Protein AF-A0A8D9CWD9-F1 (afdb_monomer_lite)

pLDDT: mean 75.32, std 15.69, range [39.22, 95.06]

InterPro domains:
  IPR002902 Gnk2-homologous domain [PF01657] (34-94)
  IPR002902 Gnk2-homologous domain [PS51473] (19-122)
  IPR038408 Gnk2-homologous domain superfamily [G3DSA:3.30.430.20] (30-104)

Structure (mmCIF, N/CA/C/O backbone):
data_AF-A0A8D9CWD9-F1
#
_entry.id   AF-A0A8D9CWD9-F1
#
loop_
_atom_site.group_PDB
_atom_site.id
_atom_site.type_symbol
_atom_site.label_atom_id
_atom_site.label_alt_id
_atom_site.label_comp_id
_atom_site.label_asym_id
_atom_site.label_entity_id
_atom_site.label_seq_id
_atom_site.pdbx_PDB_ins_code
_atom_site.Cartn_x
_atom_site.Cartn_y
_atom_site.Cartn_z
_atom_site.occupancy
_atom_site.B_iso_or_equiv
_atom_site.auth_seq_id
_atom_site.auth_comp_id
_atom_site.auth_asym_id
_atom_site.auth_atom_id
_atom_site.pdbx_PDB_model_num
ATOM 1 N N . MET A 1 1 ? 53.160 1.938 -47.337 1.00 41.47 1 MET A N 1
ATOM 2 C CA . MET A 1 1 ? 52.808 2.644 -46.083 1.00 41.47 1 MET A CA 1
ATOM 3 C C . MET A 1 1 ? 51.295 2.542 -45.874 1.00 41.47 1 MET A C 1
ATOM 5 O O . MET A 1 1 ? 50.552 3.272 -46.513 1.00 41.47 1 MET A O 1
ATOM 9 N N . ARG A 1 2 ? 50.815 1.566 -45.087 1.00 48.78 2 ARG A N 1
ATOM 10 C CA . ARG A 1 2 ? 49.375 1.317 -44.859 1.00 48.78 2 ARG A CA 1
ATOM 11 C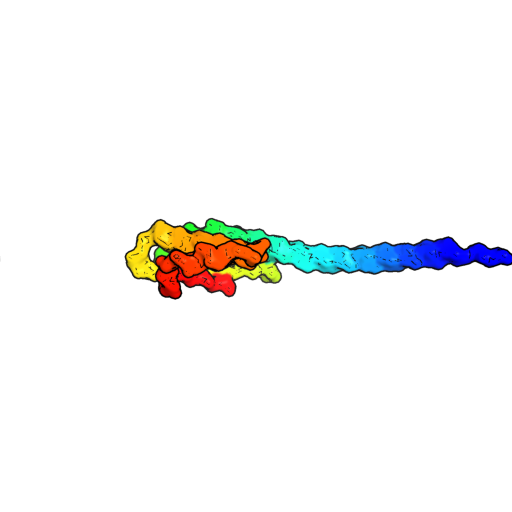 C . ARG A 1 2 ? 48.876 2.169 -43.684 1.00 48.78 2 ARG A C 1
ATOM 13 O O . ARG A 1 2 ? 49.196 1.870 -42.541 1.00 48.78 2 ARG A O 1
ATOM 20 N N . LYS A 1 3 ? 48.091 3.214 -43.963 1.00 54.41 3 LYS A N 1
ATOM 21 C CA . LYS A 1 3 ? 47.303 3.958 -42.965 1.00 54.41 3 LYS A CA 1
ATOM 22 C C . LYS A 1 3 ? 45.911 3.318 -42.867 1.00 54.41 3 LYS A C 1
ATOM 24 O O . LYS A 1 3 ? 45.018 3.704 -43.604 1.00 54.41 3 LYS A O 1
ATOM 29 N N . PHE A 1 4 ? 45.740 2.334 -41.982 1.00 56.22 4 PHE A N 1
ATOM 30 C CA . PHE A 1 4 ? 44.427 1.750 -41.646 1.00 56.22 4 PHE A CA 1
ATOM 31 C C . PHE A 1 4 ? 44.054 1.678 -40.136 1.00 56.22 4 PHE A C 1
ATOM 33 O O . PHE A 1 4 ? 43.141 0.927 -39.808 1.00 56.22 4 PHE A O 1
ATOM 40 N N . PRO A 1 5 ? 44.655 2.437 -39.187 1.00 61.75 5 PRO A N 1
ATOM 41 C CA . PRO A 1 5 ? 44.238 2.353 -37.780 1.00 61.75 5 PRO A CA 1
ATOM 42 C C . PRO A 1 5 ? 42.917 3.090 -37.485 1.00 61.75 5 PRO A C 1
ATOM 44 O O . PRO A 1 5 ? 42.123 2.628 -36.673 1.00 61.75 5 PRO A O 1
ATOM 47 N N . ASN A 1 6 ? 42.629 4.197 -38.180 1.00 65.06 6 ASN A N 1
ATOM 48 C CA . ASN A 1 6 ? 41.491 5.062 -37.835 1.00 65.06 6 ASN A CA 1
ATOM 49 C C . ASN A 1 6 ? 40.127 4.489 -38.247 1.00 65.06 6 ASN A C 1
ATOM 51 O O . ASN A 1 6 ? 39.140 4.736 -37.565 1.00 65.06 6 ASN A O 1
ATOM 55 N N . VAL A 1 7 ? 40.062 3.709 -39.332 1.00 70.62 7 VAL A N 1
ATOM 56 C CA . VAL A 1 7 ? 38.799 3.104 -39.799 1.00 70.62 7 VAL A CA 1
ATOM 57 C C . VAL A 1 7 ? 38.361 1.980 -38.861 1.00 70.62 7 VAL A C 1
ATOM 59 O O . VAL A 1 7 ? 37.187 1.889 -38.516 1.00 70.62 7 VAL A O 1
ATOM 62 N N . ILE A 1 8 ? 39.314 1.170 -38.393 1.00 78.69 8 ILE A N 1
ATOM 63 C CA . ILE A 1 8 ? 39.051 0.107 -37.416 1.00 78.69 8 ILE A CA 1
ATOM 64 C C . ILE A 1 8 ? 38.650 0.724 -36.074 1.00 78.69 8 ILE A C 1
ATOM 66 O O . ILE A 1 8 ? 37.674 0.286 -35.476 1.00 78.69 8 ILE A O 1
ATOM 70 N N . LEU A 1 9 ? 39.345 1.778 -35.634 1.00 78.62 9 LEU A N 1
ATOM 71 C CA . LEU A 1 9 ? 39.010 2.496 -34.403 1.00 78.62 9 LEU A CA 1
ATOM 72 C C . LEU A 1 9 ? 37.595 3.090 -34.457 1.00 78.62 9 LEU A C 1
ATOM 74 O O . LEU A 1 9 ? 36.826 2.924 -33.515 1.00 78.62 9 LEU A O 1
ATOM 78 N N . PHE A 1 10 ? 37.236 3.733 -35.570 1.00 80.88 10 PHE A N 1
ATOM 79 C CA . PHE A 1 10 ? 35.908 4.312 -35.763 1.00 80.88 10 PHE A CA 1
ATOM 80 C C . PHE A 1 10 ? 34.820 3.233 -35.826 1.00 80.88 10 PHE A C 1
ATOM 82 O O . PHE A 1 10 ? 33.787 3.365 -35.178 1.00 80.88 10 PHE A O 1
ATOM 89 N N . SER A 1 11 ? 35.079 2.124 -36.525 1.00 85.44 11 SER A N 1
ATOM 90 C CA . SER A 1 11 ? 34.171 0.972 -36.560 1.00 85.44 11 SER A CA 1
ATOM 91 C C . SER A 1 11 ? 33.966 0.360 -35.174 1.00 85.44 11 SER A C 1
ATOM 93 O O . SER A 1 11 ? 32.848 -0.002 -34.825 1.00 85.44 11 SER A O 1
ATOM 95 N N . CYS A 1 12 ? 35.026 0.252 -34.373 1.00 84.06 12 CYS A N 1
ATOM 96 C CA . CYS A 1 12 ? 34.953 -0.292 -33.021 1.00 84.06 12 CYS A CA 1
ATOM 97 C C . CYS A 1 12 ? 34.201 0.661 -32.076 1.00 84.06 12 CYS A C 1
ATOM 99 O O . CYS A 1 12 ? 33.369 0.221 -31.290 1.00 84.06 12 CYS A O 1
ATOM 101 N N . LEU A 1 13 ? 34.428 1.974 -32.203 1.00 84.62 13 LEU A N 1
ATOM 102 C CA . LEU A 1 13 ? 33.709 3.000 -31.447 1.00 84.62 13 LEU A CA 1
ATOM 103 C C . LEU A 1 13 ? 32.206 2.978 -31.753 1.00 84.62 13 LEU A C 1
ATOM 105 O O . LEU A 1 13 ? 31.405 3.013 -30.827 1.00 84.62 13 LEU A O 1
ATOM 109 N N . LEU A 1 14 ? 31.819 2.862 -33.027 1.00 82.06 14 LEU A N 1
ATOM 110 C CA . LEU A 1 14 ? 30.411 2.749 -33.417 1.00 82.06 14 LEU A CA 1
ATOM 111 C C . LEU A 1 14 ? 29.752 1.491 -32.839 1.00 82.06 14 LEU A C 1
ATOM 113 O O . LEU A 1 14 ? 28.652 1.585 -32.303 1.00 82.06 14 LEU A O 1
ATOM 117 N N . LEU A 1 15 ? 30.439 0.343 -32.876 1.00 81.00 15 LEU A N 1
ATOM 118 C CA . LEU A 1 15 ? 29.939 -0.902 -32.281 1.00 81.00 15 LEU A CA 1
ATOM 119 C C . LEU A 1 15 ? 29.758 -0.784 -30.758 1.00 81.00 15 LEU A C 1
ATOM 121 O O . LEU A 1 15 ? 28.747 -1.233 -30.218 1.00 81.00 15 LEU A O 1
ATOM 125 N N . LEU A 1 16 ? 30.700 -0.137 -30.063 1.00 79.38 16 LEU A N 1
ATOM 126 C CA . LEU A 1 16 ? 30.597 0.121 -28.624 1.00 79.38 16 LEU A CA 1
ATOM 127 C C . LEU A 1 16 ? 29.432 1.061 -28.291 1.00 79.38 16 LEU A C 1
ATOM 129 O O . LEU A 1 16 ? 28.694 0.790 -27.348 1.00 79.38 16 LEU A O 1
ATOM 133 N N . LEU A 1 17 ? 29.229 2.127 -29.071 1.00 75.38 17 LEU A N 1
ATOM 134 C CA . LEU A 1 17 ? 28.118 3.062 -28.872 1.00 75.38 17 LEU A CA 1
ATOM 135 C C . LEU A 1 17 ? 26.758 2.374 -29.056 1.00 75.38 17 LEU A C 1
ATOM 137 O O . LEU A 1 17 ? 25.880 2.550 -28.216 1.00 75.38 17 LEU A O 1
ATOM 141 N N . THR A 1 18 ? 26.603 1.522 -30.076 1.00 73.62 18 THR A N 1
ATOM 142 C CA . THR A 1 18 ? 25.365 0.745 -30.275 1.00 73.62 18 THR A CA 1
ATOM 143 C C . THR A 1 18 ? 25.119 -0.288 -29.173 1.00 73.62 18 THR A C 1
ATOM 145 O O . THR A 1 18 ? 23.977 -0.552 -28.818 1.00 73.62 18 THR A O 1
ATOM 148 N N . PHE A 1 19 ? 26.182 -0.861 -28.597 1.00 71.19 19 PHE A N 1
ATOM 149 C CA . PHE A 1 19 ? 26.070 -1.844 -27.516 1.00 71.19 19 PHE A CA 1
ATOM 150 C C . PHE A 1 19 ? 25.683 -1.202 -26.173 1.00 71.19 19 PHE A C 1
ATOM 152 O O . PHE A 1 19 ? 24.998 -1.816 -25.356 1.00 71.19 19 PHE A O 1
ATOM 159 N N . ILE A 1 20 ? 26.127 0.036 -25.932 1.00 69.88 20 ILE A N 1
ATOM 160 C CA . ILE A 1 20 ? 25.768 0.805 -24.733 1.00 69.88 20 ILE A CA 1
ATOM 161 C C . ILE A 1 20 ? 24.300 1.254 -24.794 1.00 69.88 20 ILE A C 1
ATOM 163 O O . ILE A 1 20 ? 23.614 1.163 -23.777 1.00 69.88 20 ILE A O 1
ATOM 167 N N . ASP A 1 21 ? 23.819 1.686 -25.963 1.00 71.12 21 ASP A N 1
ATOM 168 C CA . ASP A 1 21 ? 22.443 2.162 -26.181 1.00 71.12 21 ASP A CA 1
ATOM 169 C C . ASP A 1 21 ? 21.385 1.086 -25.860 1.00 71.12 21 ASP A C 1
ATOM 171 O O . ASP A 1 21 ? 20.487 1.317 -25.049 1.00 71.12 21 ASP A O 1
ATOM 175 N N . ASP A 1 22 ? 21.565 -0.138 -26.372 1.00 67.31 22 ASP A N 1
ATOM 176 C CA . ASP A 1 22 ? 20.670 -1.279 -26.115 1.00 67.31 22 ASP A CA 1
ATOM 177 C C . ASP A 1 22 ? 20.570 -1.606 -24.611 1.00 67.31 22 ASP A C 1
ATOM 179 O O . ASP A 1 22 ? 19.480 -1.700 -24.039 1.00 67.31 22 ASP A O 1
ATOM 183 N N . ARG A 1 23 ? 21.720 -1.653 -23.922 1.00 67.44 23 ARG A N 1
ATOM 184 C CA . ARG A 1 23 ? 21.799 -1.898 -22.471 1.00 67.44 23 ARG A CA 1
ATOM 185 C C . ARG A 1 23 ? 21.113 -0.801 -21.659 1.00 67.44 23 ARG A C 1
ATOM 187 O O . ARG A 1 23 ? 20.518 -1.105 -20.624 1.00 67.44 23 ARG A O 1
ATOM 194 N N . TYR A 1 24 ? 21.202 0.453 -22.098 1.00 73.12 24 TYR A N 1
ATOM 195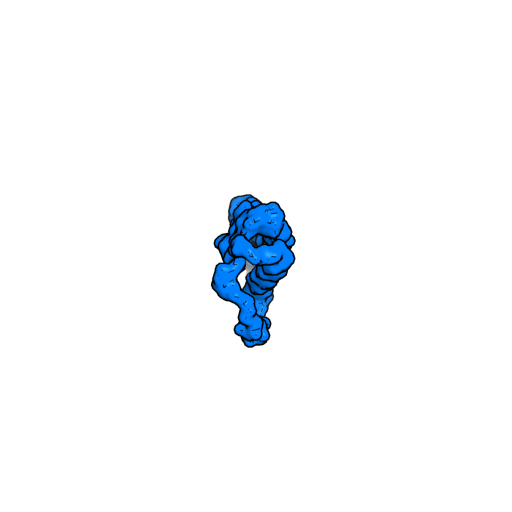 C CA . TYR A 1 24 ? 20.574 1.588 -21.423 1.00 73.12 24 TYR A CA 1
ATOM 196 C C . TYR A 1 24 ? 19.053 1.559 -21.591 1.00 73.12 24 TYR A C 1
ATOM 198 O O . TYR A 1 24 ? 18.316 1.748 -20.623 1.00 73.12 24 TYR A O 1
ATOM 206 N N . GLN A 1 25 ? 18.581 1.239 -22.796 1.00 68.06 25 GLN A N 1
ATOM 207 C CA . GLN A 1 25 ? 17.159 1.125 -23.095 1.00 68.06 25 GLN A CA 1
ATOM 208 C C . GLN A 1 25 ? 16.518 -0.052 -22.350 1.00 68.06 25 GLN A C 1
ATOM 210 O O . GLN A 1 25 ? 15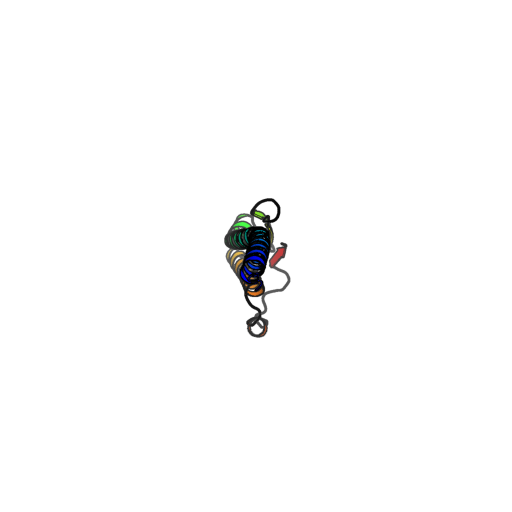.455 0.099 -21.751 1.00 68.06 25 GLN A O 1
ATOM 215 N N . HIS A 1 26 ? 17.197 -1.199 -22.284 1.00 66.50 26 HIS A N 1
ATOM 216 C CA . HIS A 1 26 ? 16.725 -2.351 -21.517 1.00 66.50 26 HIS A CA 1
ATOM 217 C C . HIS A 1 26 ? 16.694 -2.064 -20.004 1.00 66.50 26 HIS A C 1
ATOM 219 O O . HIS A 1 26 ? 15.736 -2.427 -19.322 1.00 66.50 26 HIS A O 1
ATOM 225 N N . LEU A 1 27 ? 17.696 -1.354 -19.469 1.00 70.31 27 LEU A N 1
ATOM 226 C CA . LEU A 1 27 ? 17.717 -0.924 -18.067 1.00 70.31 27 LEU A CA 1
ATOM 227 C C . LEU A 1 27 ? 16.575 0.055 -17.747 1.00 70.31 27 LEU A C 1
ATOM 229 O O . LEU A 1 27 ? 15.932 -0.088 -16.709 1.00 70.31 27 LEU A O 1
ATOM 233 N N . LEU A 1 28 ? 16.281 1.000 -18.645 1.00 67.50 28 LEU A N 1
ATOM 234 C CA . LEU A 1 28 ? 15.150 1.927 -18.519 1.00 67.50 28 LEU A CA 1
ATOM 235 C C . LEU A 1 28 ? 13.802 1.192 -18.493 1.00 67.50 28 LEU A C 1
ATOM 237 O O . LEU A 1 28 ? 12.958 1.503 -17.651 1.00 67.50 28 LEU A O 1
ATOM 241 N N . ILE A 1 29 ? 13.630 0.171 -19.341 1.00 70.00 29 ILE A N 1
ATOM 242 C CA . ILE A 1 29 ? 12.413 -0.657 -19.390 1.00 70.00 29 ILE A CA 1
ATOM 243 C C . ILE A 1 29 ? 12.186 -1.423 -18.079 1.00 70.00 29 ILE A C 1
ATOM 245 O O . ILE A 1 29 ? 11.039 -1.613 -17.692 1.00 70.00 29 ILE A O 1
ATOM 249 N N . PHE A 1 30 ? 13.237 -1.840 -17.367 1.00 72.06 30 PHE A N 1
ATOM 250 C CA . PHE A 1 30 ? 13.099 -2.489 -16.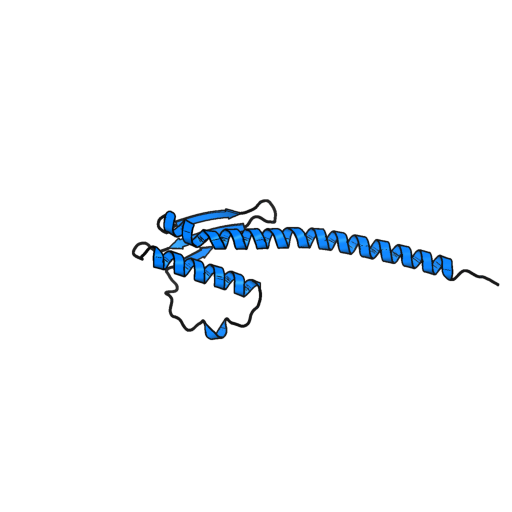054 1.00 72.06 30 PHE A CA 1
ATOM 251 C C . PHE A 1 30 ? 12.992 -1.500 -14.888 1.00 72.06 30 PHE A C 1
ATOM 253 O O . PHE A 1 30 ? 12.328 -1.790 -13.892 1.00 72.06 30 PHE A O 1
ATOM 260 N N . TYR A 1 31 ? 13.627 -0.333 -14.996 1.00 74.12 31 TYR A N 1
ATOM 261 C CA . TYR A 1 31 ? 13.637 0.672 -13.936 1.00 74.12 31 TYR A CA 1
ATOM 262 C C . TYR A 1 31 ? 12.293 1.394 -13.805 1.00 74.12 31 TYR A C 1
ATOM 264 O O . TYR A 1 31 ? 11.809 1.611 -12.696 1.00 74.12 31 TYR A O 1
ATOM 272 N N . GLN A 1 32 ? 11.655 1.734 -14.925 1.00 72.94 32 GLN A N 1
ATOM 273 C CA . GLN A 1 32 ? 10.416 2.512 -14.921 1.00 72.94 32 GLN A CA 1
ATOM 274 C C . GLN A 1 32 ? 9.235 1.773 -14.246 1.00 72.94 32 GLN A C 1
ATOM 276 O O . GLN A 1 32 ? 8.603 2.370 -13.373 1.00 72.94 32 GLN A O 1
ATOM 281 N N . PRO A 1 33 ? 8.975 0.475 -14.517 1.00 74.56 33 PRO A N 1
ATOM 282 C CA . PRO A 1 33 ? 8.003 -0.319 -13.763 1.00 74.56 33 PRO A CA 1
ATOM 283 C C . PRO A 1 33 ? 8.324 -0.403 -12.265 1.00 74.56 33 PRO A C 1
ATOM 285 O O . PRO A 1 33 ? 7.427 -0.289 -11.435 1.00 74.56 33 PRO A O 1
ATOM 288 N N . LEU A 1 34 ? 9.603 -0.530 -11.891 1.00 79.69 34 LEU A N 1
ATOM 289 C CA . LEU A 1 34 ? 10.011 -0.601 -10.484 1.00 79.69 34 LEU A CA 1
ATOM 290 C C . LEU A 1 34 ? 9.693 0.698 -9.722 1.00 79.69 34 LEU A C 1
ATOM 292 O O . LEU A 1 34 ? 9.207 0.643 -8.591 1.00 79.69 34 LEU A O 1
ATOM 296 N N . VAL A 1 35 ? 9.921 1.859 -10.346 1.00 84.94 35 VAL A N 1
ATOM 297 C CA . VAL A 1 35 ? 9.553 3.165 -9.773 1.00 84.94 35 VAL A CA 1
ATOM 298 C C . VAL A 1 35 ? 8.038 3.266 -9.608 1.00 84.94 35 VAL A C 1
ATOM 300 O O . VAL A 1 35 ? 7.566 3.559 -8.512 1.00 84.94 35 VAL A O 1
ATOM 303 N N . THR A 1 36 ? 7.266 2.936 -10.646 1.00 89.56 36 THR A N 1
ATOM 304 C CA . THR A 1 36 ? 5.797 2.984 -10.582 1.00 89.56 36 THR A CA 1
ATOM 305 C C . THR A 1 36 ? 5.230 2.009 -9.545 1.00 89.56 36 THR A C 1
ATOM 307 O O . THR A 1 36 ? 4.303 2.355 -8.817 1.00 89.56 36 THR A O 1
ATOM 310 N N . TYR A 1 37 ? 5.793 0.805 -9.419 1.00 88.75 37 TYR A N 1
ATOM 311 C CA . TYR A 1 37 ? 5.432 -0.138 -8.358 1.00 88.75 37 TYR A CA 1
ATOM 312 C C . TYR A 1 37 ? 5.681 0.467 -6.968 1.00 88.75 37 TYR A C 1
ATOM 314 O O . TYR A 1 37 ? 4.812 0.411 -6.097 1.00 88.75 37 TYR A O 1
ATOM 322 N N . SER A 1 38 ? 6.842 1.100 -6.770 1.00 87.94 38 SER A N 1
ATOM 323 C CA . SER A 1 38 ? 7.189 1.761 -5.509 1.00 87.94 38 SER A CA 1
ATOM 324 C C . SER A 1 38 ? 6.243 2.919 -5.174 1.00 87.94 38 SER A C 1
ATOM 326 O O . SER A 1 38 ? 5.874 3.089 -4.012 1.00 87.94 38 SER A O 1
ATOM 328 N N . GLU A 1 39 ? 5.836 3.714 -6.161 1.00 91.94 39 GLU A N 1
ATOM 329 C CA . GLU A 1 39 ? 4.864 4.800 -5.988 1.00 91.94 39 GLU A CA 1
ATOM 330 C C . GLU A 1 39 ? 3.475 4.262 -5.626 1.00 91.94 39 GLU A C 1
ATOM 332 O O . GLU A 1 39 ? 2.845 4.753 -4.685 1.00 91.94 39 GLU A O 1
ATOM 337 N N . ASN A 1 40 ? 3.022 3.206 -6.309 1.00 93.31 40 ASN A N 1
ATOM 338 C CA . ASN A 1 40 ? 1.746 2.548 -6.022 1.00 93.31 40 ASN A CA 1
ATOM 339 C C . ASN A 1 40 ? 1.712 1.966 -4.605 1.00 93.31 40 ASN A C 1
ATOM 341 O O . ASN A 1 40 ? 0.699 2.088 -3.913 1.00 93.31 40 ASN A O 1
ATOM 345 N N . LEU A 1 41 ? 2.825 1.386 -4.151 1.00 90.56 41 LEU A N 1
ATOM 346 C CA . LEU A 1 41 ? 2.978 0.847 -2.802 1.00 90.56 41 LEU A CA 1
ATOM 347 C C . LEU A 1 41 ? 2.928 1.959 -1.744 1.00 90.56 41 LEU A C 1
ATOM 349 O O . LEU A 1 41 ? 2.158 1.859 -0.788 1.00 90.56 41 LEU A O 1
ATOM 353 N N . ASN A 1 42 ? 3.664 3.057 -1.952 1.00 92.06 42 ASN A N 1
ATOM 354 C CA . ASN A 1 42 ? 3.615 4.236 -1.080 1.00 92.06 42 ASN A CA 1
ATOM 355 C C . ASN A 1 42 ? 2.201 4.835 -1.001 1.00 92.06 42 ASN A C 1
ATOM 357 O O . ASN A 1 42 ? 1.718 5.169 0.085 1.00 92.06 42 ASN A O 1
ATOM 361 N N . SER A 1 43 ? 1.515 4.942 -2.141 1.00 93.81 43 SER A N 1
ATOM 362 C CA . SER A 1 43 ? 0.145 5.454 -2.216 1.00 93.81 43 SER A CA 1
ATOM 363 C C . SER A 1 43 ? -0.837 4.560 -1.453 1.00 93.81 43 SER A C 1
ATOM 365 O O . SER A 1 43 ? -1.611 5.046 -0.621 1.00 93.81 43 SER A O 1
ATOM 367 N N . LEU A 1 44 ? -0.758 3.241 -1.666 1.00 93.62 44 LEU A N 1
ATOM 368 C CA . LEU A 1 44 ? -1.589 2.266 -0.964 1.00 93.62 44 LEU A CA 1
ATOM 369 C C . LEU A 1 44 ? -1.399 2.396 0.549 1.00 93.62 44 LEU A C 1
ATOM 371 O O . LEU A 1 44 ? -2.376 2.596 1.274 1.00 93.62 44 LEU A O 1
ATOM 375 N N . PHE A 1 45 ? -0.152 2.363 1.018 1.00 91.12 45 PHE A N 1
ATOM 376 C CA . PHE A 1 45 ? 0.195 2.473 2.433 1.00 91.12 45 PHE A CA 1
ATOM 377 C C . PHE A 1 45 ? -0.251 3.779 3.086 1.00 91.12 45 PHE A C 1
ATOM 379 O O . PHE A 1 45 ? -0.757 3.741 4.207 1.00 91.12 45 PHE A O 1
ATOM 386 N N . SER A 1 46 ? -0.141 4.906 2.381 1.00 92.00 46 SER A N 1
ATOM 387 C CA . SER A 1 46 ? -0.584 6.214 2.887 1.00 92.00 46 SER A CA 1
ATOM 388 C C . SER A 1 46 ? -2.094 6.266 3.142 1.00 92.00 46 SER A C 1
ATOM 390 O O . SER A 1 46 ? -2.558 7.010 4.001 1.00 92.00 46 SER A O 1
ATOM 392 N N . SER A 1 47 ? -2.880 5.470 2.411 1.00 92.75 47 SER A N 1
ATOM 393 C CA . SER A 1 47 ? -4.341 5.444 2.557 1.00 92.75 47 SER A CA 1
ATOM 394 C C . SER A 1 47 ? -4.854 4.361 3.513 1.00 92.75 47 SER A C 1
ATOM 396 O O . SER A 1 47 ? -5.951 4.497 4.067 1.00 92.75 47 SER A O 1
ATOM 398 N N . LEU A 1 48 ? -4.075 3.295 3.727 1.00 90.88 48 LEU A N 1
ATOM 399 C CA . LEU A 1 48 ? -4.554 2.034 4.292 1.00 90.88 48 LEU A CA 1
ATOM 400 C C . LEU A 1 48 ? -5.129 2.182 5.708 1.00 90.88 48 LEU A C 1
ATOM 402 O O . LEU A 1 48 ? -6.204 1.651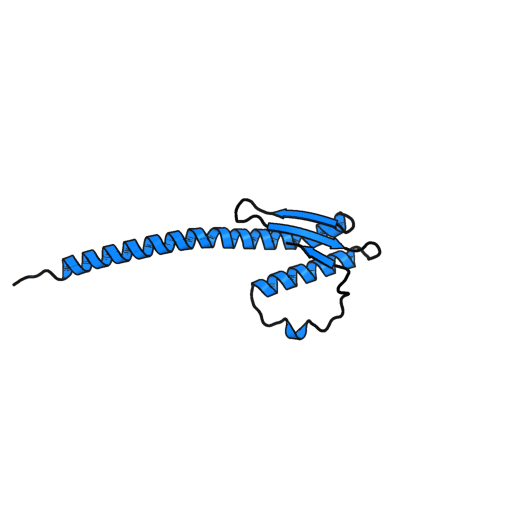 5.987 1.00 90.88 48 LEU A O 1
ATOM 406 N N . ALA A 1 49 ? -4.474 2.970 6.566 1.00 89.75 49 ALA A N 1
ATOM 407 C CA . ALA A 1 49 ? -4.901 3.228 7.944 1.00 89.75 49 ALA A CA 1
ATOM 408 C C . ALA A 1 49 ? -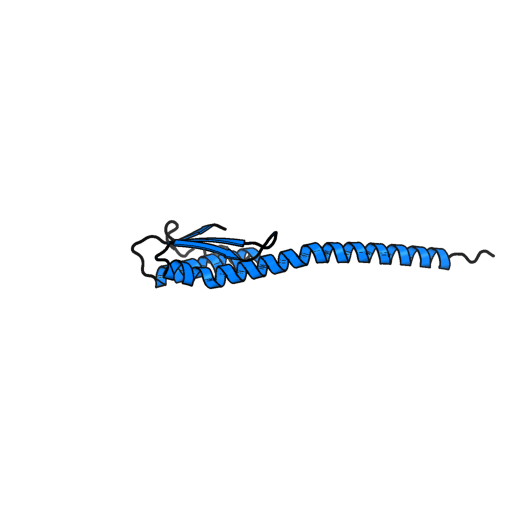6.271 3.920 8.026 1.00 89.75 49 ALA A C 1
ATOM 410 O O . ALA A 1 49 ? -7.144 3.522 8.805 1.00 89.75 49 ALA A O 1
ATOM 411 N N . SER A 1 50 ? -6.496 4.923 7.172 1.00 92.38 50 SER A N 1
ATOM 412 C CA . SER A 1 50 ? -7.782 5.623 7.100 1.00 92.38 50 SER A CA 1
ATOM 413 C C . SER A 1 50 ? -8.897 4.697 6.609 1.00 92.38 50 SER A C 1
ATOM 415 O O . SER A 1 50 ? -9.997 4.689 7.162 1.00 92.38 50 SER A O 1
ATOM 417 N N . LYS A 1 51 ? -8.602 3.861 5.606 1.00 93.50 51 LYS A N 1
ATOM 418 C CA . LYS A 1 51 ? -9.582 2.979 4.976 1.00 93.50 51 LYS A CA 1
ATOM 419 C C . LYS A 1 51 ? -10.000 1.842 5.894 1.00 93.50 51 LYS A C 1
ATOM 421 O O . LYS A 1 51 ? -11.194 1.623 6.048 1.00 93.50 51 LYS A O 1
ATOM 426 N N . VAL A 1 52 ? -9.069 1.166 6.559 1.00 89.69 52 VAL A N 1
ATOM 427 C CA . VAL A 1 52 ? -9.425 0.095 7.504 1.00 89.69 52 VAL A CA 1
ATOM 428 C C . VAL A 1 52 ? -10.224 0.626 8.697 1.00 89.69 52 VAL A C 1
ATOM 430 O O . VAL A 1 52 ? -11.184 -0.007 9.127 1.00 89.69 52 VAL A O 1
ATOM 433 N N . THR A 1 53 ? -9.923 1.842 9.160 1.00 89.81 53 THR A N 1
ATOM 434 C CA . THR A 1 53 ? -10.674 2.506 10.236 1.00 89.81 53 THR A CA 1
ATOM 435 C C . THR A 1 53 ? -12.093 2.910 9.805 1.00 89.81 53 THR A C 1
ATOM 437 O O . THR A 1 53 ? -13.035 2.853 10.604 1.00 89.81 53 THR A O 1
ATOM 440 N N . ALA A 1 54 ? -12.256 3.320 8.544 1.00 91.50 54 ALA A N 1
ATOM 441 C CA . ALA A 1 54 ? -13.549 3.655 7.951 1.00 91.50 54 ALA A CA 1
ATOM 442 C C . ALA A 1 54 ? -14.412 2.418 7.641 1.00 91.50 54 ALA A C 1
ATOM 444 O O . ALA A 1 54 ? -15.630 2.538 7.612 1.00 91.50 54 ALA A O 1
ATOM 445 N N . ASN A 1 55 ? -13.793 1.250 7.446 1.00 90.44 55 ASN A N 1
ATOM 446 C CA . ASN A 1 55 ? -14.456 -0.022 7.135 1.00 90.44 55 ASN A CA 1
ATOM 447 C C . ASN A 1 55 ? -14.463 -0.985 8.340 1.00 90.44 55 ASN A C 1
ATOM 449 O O . ASN A 1 55 ? -14.350 -2.198 8.187 1.00 90.44 55 ASN A O 1
ATOM 453 N N . ASP A 1 56 ? -14.540 -0.426 9.551 1.00 86.19 56 ASP A N 1
ATOM 454 C CA . ASP A 1 56 ? -14.709 -1.152 10.818 1.00 86.19 56 ASP A CA 1
ATOM 455 C C . ASP A 1 56 ? -13.731 -2.322 11.042 1.00 86.19 56 ASP A C 1
ATOM 457 O O . ASP A 1 56 ? -14.063 -3.343 11.644 1.00 86.19 56 ASP A O 1
ATOM 461 N N . GLY A 1 57 ? -12.482 -2.137 10.610 1.00 83.38 57 GLY A N 1
ATOM 462 C CA . GLY A 1 57 ? -11.377 -3.043 10.905 1.00 83.38 57 GLY A CA 1
ATOM 463 C C . GLY A 1 57 ? -11.046 -4.053 9.808 1.00 83.38 57 GLY A C 1
ATOM 464 O O . GLY A 1 57 ? -10.140 -4.858 9.997 1.00 83.38 57 GLY A O 1
ATOM 465 N N . PHE A 1 58 ? -11.710 -4.008 8.653 1.00 87.38 58 PHE A N 1
ATOM 466 C CA . PHE A 1 58 ? -11.357 -4.841 7.502 1.00 87.38 58 PHE A CA 1
ATOM 467 C C . PHE A 1 58 ? -11.312 -4.008 6.225 1.00 87.38 58 PHE A C 1
ATOM 469 O O . PHE A 1 58 ? -12.281 -3.334 5.886 1.00 87.38 58 PHE A O 1
ATOM 476 N N . TYR A 1 59 ? -10.212 -4.072 5.474 1.00 90.94 59 TYR A N 1
ATOM 477 C CA . TYR A 1 59 ? -10.141 -3.415 4.170 1.00 90.94 59 TYR A CA 1
ATOM 478 C C . TYR A 1 59 ? -9.199 -4.130 3.204 1.00 90.94 59 TYR A C 1
ATOM 480 O O . TYR A 1 59 ? -8.038 -4.358 3.531 1.00 90.94 59 TYR A O 1
ATOM 488 N N . ASN A 1 60 ? -9.702 -4.445 2.009 1.00 92.69 60 ASN A N 1
ATOM 489 C CA . ASN A 1 60 ? -8.959 -5.037 0.897 1.00 92.69 60 ASN A CA 1
ATOM 490 C C . ASN A 1 60 ? -8.963 -4.057 -0.284 1.00 92.69 60 ASN A C 1
ATOM 492 O O . ASN A 1 60 ? -10.015 -3.523 -0.639 1.00 92.69 60 ASN A O 1
ATOM 496 N N . THR A 1 61 ? -7.805 -3.814 -0.888 1.00 93.44 61 THR A N 1
ATOM 497 C CA . THR A 1 61 ? -7.635 -2.882 -2.001 1.00 93.44 61 THR A CA 1
ATOM 498 C C . THR A 1 61 ? -6.491 -3.305 -2.916 1.00 93.44 61 THR A C 1
ATOM 500 O O . THR A 1 61 ? -5.650 -4.132 -2.569 1.00 93.44 61 THR A O 1
ATOM 503 N N . SER A 1 62 ? -6.425 -2.679 -4.086 1.00 94.44 62 SER A N 1
ATOM 504 C CA . SER A 1 62 ? -5.246 -2.724 -4.945 1.00 94.44 62 SER A CA 1
ATOM 505 C C . SER A 1 62 ? -4.991 -1.368 -5.588 1.00 94.44 62 SER A C 1
ATOM 507 O O . SER A 1 62 ? -5.949 -0.641 -5.850 1.00 94.44 62 SER A O 1
ATOM 509 N N . THR A 1 63 ? -3.733 -1.067 -5.897 1.00 95.06 63 THR A N 1
ATOM 510 C CA . THR A 1 63 ? -3.309 0.173 -6.564 1.00 95.06 63 THR A CA 1
ATOM 511 C C . THR A 1 63 ? -2.423 -0.165 -7.758 1.00 95.06 63 THR A C 1
ATOM 513 O O . THR A 1 63 ? -1.520 -0.988 -7.633 1.00 95.06 63 THR A O 1
ATOM 516 N N . GLY A 1 64 ? -2.660 0.476 -8.904 1.00 93.31 64 GLY A N 1
ATOM 517 C CA . GLY A 1 64 ? -1.894 0.257 -10.133 1.00 93.31 64 GLY A CA 1
ATOM 518 C C . GLY A 1 64 ? -2.409 -0.885 -11.012 1.00 93.31 64 GLY A C 1
ATOM 519 O O . GLY A 1 64 ? -3.415 -1.534 -10.717 1.00 93.31 64 GLY A O 1
ATOM 520 N N . GLU A 1 65 ? -1.695 -1.130 -12.110 1.00 91.75 65 GLU A N 1
ATOM 521 C CA . GLU A 1 65 ? -2.069 -2.087 -13.154 1.00 91.75 65 GLU A CA 1
ATOM 522 C C . GLU A 1 65 ? -0.864 -2.907 -13.634 1.00 91.75 65 GLU A C 1
ATOM 524 O O . GLU A 1 65 ? 0.293 -2.498 -13.496 1.00 91.75 65 GLU A O 1
ATOM 529 N N . GLY A 1 66 ? -1.149 -4.083 -14.205 1.00 89.62 66 GLY A N 1
ATOM 530 C CA . GLY A 1 66 ? -0.140 -4.977 -14.774 1.00 89.62 66 GLY A CA 1
ATOM 531 C C . GLY A 1 66 ? 0.994 -5.304 -13.786 1.00 89.62 66 GLY A C 1
ATOM 532 O O . GLY A 1 66 ? 0.701 -5.666 -12.644 1.00 89.62 66 GLY A O 1
ATOM 533 N N . PRO A 1 67 ? 2.274 -5.177 -14.189 1.00 85.44 67 PRO A N 1
ATOM 534 C CA . PRO A 1 67 ? 3.420 -5.502 -13.332 1.00 85.44 67 PRO A CA 1
ATOM 535 C C . PRO A 1 67 ? 3.603 -4.535 -12.151 1.00 85.44 67 PRO A C 1
ATOM 537 O O . PRO A 1 67 ? 4.339 -4.849 -11.222 1.00 85.44 67 PRO A O 1
ATOM 540 N N . ASN A 1 68 ? 2.923 -3.384 -12.160 1.00 89.88 68 ASN A N 1
ATOM 541 C CA . ASN A 1 68 ? 3.050 -2.353 -11.129 1.00 89.88 68 ASN A CA 1
ATOM 542 C C . ASN A 1 68 ? 1.911 -2.410 -10.104 1.00 89.88 68 ASN A C 1
ATOM 544 O O . ASN A 1 68 ? 1.813 -1.528 -9.249 1.00 89.88 68 ASN A O 1
ATOM 548 N N . LYS A 1 69 ? 1.013 -3.395 -10.221 1.00 91.62 69 LYS A N 1
ATOM 549 C CA . LYS A 1 69 ? -0.140 -3.542 -9.338 1.00 91.62 69 LYS A CA 1
ATOM 550 C C . LYS A 1 69 ? 0.293 -4.066 -7.970 1.00 91.62 69 LYS A C 1
ATOM 552 O O . LYS A 1 69 ? 0.924 -5.113 -7.871 1.00 91.62 69 LYS A O 1
ATOM 557 N N . VAL A 1 70 ? -0.117 -3.361 -6.923 1.00 91.81 70 VAL A N 1
ATOM 558 C CA . VAL A 1 70 ? 0.119 -3.710 -5.518 1.00 91.81 70 VAL A CA 1
ATOM 559 C C . VAL A 1 70 ? -1.215 -4.075 -4.883 1.00 91.81 70 VAL A C 1
ATOM 561 O O . VAL A 1 70 ? -2.210 -3.382 -5.103 1.00 91.81 70 VAL A O 1
ATOM 564 N N . TYR A 1 71 ? -1.246 -5.152 -4.106 1.00 91.06 71 TYR A N 1
ATOM 565 C CA . TYR A 1 71 ? -2.409 -5.560 -3.323 1.00 91.06 71 TYR A CA 1
ATOM 566 C C . TYR A 1 71 ? -2.210 -5.163 -1.866 1.00 91.06 71 TYR A C 1
ATOM 568 O O . TYR A 1 71 ? -1.086 -5.014 -1.400 1.00 91.06 71 TYR A O 1
ATOM 576 N N . GLY A 1 72 ? -3.301 -4.939 -1.147 1.00 89.19 72 GLY A N 1
ATOM 577 C CA . GLY A 1 72 ? -3.233 -4.602 0.262 1.00 89.19 72 GLY A CA 1
ATOM 578 C C . GLY A 1 72 ? -4.472 -5.052 1.001 1.00 89.19 72 GLY A C 1
ATOM 579 O O . GLY A 1 72 ? -5.593 -4.720 0.621 1.00 89.19 72 GLY A O 1
ATOM 580 N N . LEU A 1 73 ? -4.252 -5.767 2.092 1.00 87.69 73 LEU A N 1
ATOM 581 C CA . LEU A 1 73 ? -5.267 -6.188 3.038 1.00 87.69 73 LEU A CA 1
ATOM 582 C C . LEU A 1 73 ? -4.859 -5.710 4.426 1.00 87.69 73 LEU A C 1
ATOM 584 O O . LEU A 1 73 ? -3.746 -5.988 4.861 1.00 87.69 73 LEU A O 1
ATOM 588 N N . ALA A 1 74 ? -5.762 -5.037 5.129 1.00 85.69 74 ALA A N 1
ATOM 589 C CA . ALA A 1 74 ? -5.577 -4.639 6.517 1.00 85.69 74 ALA A CA 1
ATOM 590 C C . ALA A 1 74 ? -6.703 -5.195 7.389 1.00 85.69 74 ALA A C 1
ATOM 592 O O . ALA A 1 74 ? -7.884 -5.116 7.037 1.00 85.69 74 ALA A O 1
ATOM 593 N N . LEU A 1 75 ? -6.305 -5.746 8.534 1.00 82.19 75 LEU A N 1
ATOM 594 C CA . LEU A 1 75 ? -7.169 -6.397 9.511 1.00 82.19 75 LEU A CA 1
ATOM 595 C C . LEU A 1 75 ? -6.932 -5.810 10.901 1.00 82.19 75 LEU A C 1
ATOM 597 O O . LEU A 1 75 ? -5.787 -5.653 11.330 1.00 82.19 75 LEU A O 1
ATOM 601 N N . PHE A 1 76 ? -8.020 -5.552 11.616 1.00 78.62 76 PHE A N 1
ATOM 602 C CA . PHE A 1 76 ? -8.026 -5.062 12.984 1.00 78.62 76 PHE A CA 1
ATOM 603 C C . PHE A 1 76 ? -9.128 -5.736 13.798 1.00 78.62 76 PHE A C 1
ATOM 605 O O . PHE A 1 76 ? -10.276 -5.831 13.365 1.00 78.62 76 PHE A O 1
ATOM 612 N N . GLY A 1 77 ? -8.770 -6.210 14.991 1.00 70.62 77 GLY A N 1
ATOM 613 C CA . GLY A 1 77 ? -9.702 -6.899 15.880 1.00 70.62 77 GLY A CA 1
ATOM 614 C C . GLY A 1 77 ? -10.820 -5.984 16.391 1.00 70.62 77 GLY A C 1
ATOM 615 O O . GLY A 1 77 ? -10.580 -4.837 16.775 1.00 70.62 77 GLY A O 1
ATOM 616 N N . GLN A 1 78 ? -12.046 -6.510 16.454 1.00 63.72 78 GLN A N 1
ATOM 617 C CA . GLN A 1 78 ? -13.162 -5.821 17.107 1.00 63.72 78 GLN A CA 1
ATOM 618 C C . GLN A 1 78 ? -12.866 -5.631 18.607 1.00 63.72 78 GLN A C 1
ATOM 620 O O . GLN A 1 78 ? -12.327 -6.523 19.259 1.00 63.72 78 GLN A O 1
ATOM 625 N N . GLY A 1 79 ? -13.215 -4.462 19.155 1.00 62.78 79 GLY A N 1
ATOM 626 C CA . GLY A 1 79 ? -13.039 -4.133 20.582 1.00 62.78 79 GLY A CA 1
ATOM 627 C C . GLY A 1 79 ? -11.980 -3.069 20.890 1.00 62.78 79 GLY A C 1
ATOM 628 O O . GLY A 1 79 ? -11.866 -2.630 22.033 1.00 62.78 79 GLY A O 1
ATOM 629 N N . TYR A 1 80 ? -11.243 -2.594 19.886 1.00 65.81 80 TYR A N 1
ATOM 630 C CA . TYR A 1 80 ? -10.229 -1.552 20.043 1.00 65.81 80 TYR A CA 1
ATOM 631 C C . TYR A 1 80 ? -10.686 -0.213 19.440 1.00 65.81 80 TYR A C 1
ATOM 633 O O . TYR A 1 80 ? -11.479 -0.161 18.500 1.00 65.81 80 TYR A O 1
ATOM 641 N N . LYS A 1 81 ? -10.187 0.906 19.984 1.00 79.19 81 LYS A N 1
ATOM 642 C CA . LYS A 1 81 ? -10.531 2.251 19.491 1.00 79.19 81 LYS A CA 1
ATOM 643 C C . LYS A 1 81 ? -10.020 2.446 18.060 1.00 79.19 81 LYS A C 1
ATOM 645 O O . LYS A 1 81 ? -8.881 2.093 17.764 1.00 79.19 81 LYS A O 1
ATOM 650 N N . LYS A 1 82 ? -10.814 3.125 17.224 1.00 82.50 82 LYS A N 1
ATOM 651 C CA . LYS A 1 82 ? -10.471 3.510 15.839 1.00 82.50 82 LYS A CA 1
ATOM 652 C C . LYS A 1 82 ? -9.080 4.156 15.713 1.00 82.50 82 LYS A C 1
ATOM 654 O O . LYS A 1 82 ? -8.320 3.815 14.818 1.00 82.50 82 LYS A O 1
ATOM 659 N N . GLN A 1 83 ? -8.696 4.998 16.672 1.00 82.69 83 GLN A N 1
ATOM 660 C CA . GLN A 1 83 ? -7.361 5.609 16.716 1.00 82.69 83 GLN A CA 1
ATOM 661 C C . GLN A 1 83 ? -6.222 4.593 16.928 1.00 82.69 83 GLN A C 1
ATOM 663 O O . GLN A 1 83 ? -5.149 4.741 16.355 1.00 82.69 83 GLN A O 1
ATOM 668 N N . GLY A 1 84 ? -6.446 3.544 17.725 1.00 82.12 84 GLY A N 1
ATOM 669 C CA . GLY A 1 84 ? -5.464 2.472 17.912 1.00 82.12 84 GLY A CA 1
ATOM 670 C C . GLY A 1 84 ? -5.264 1.636 16.646 1.00 82.12 84 GLY A C 1
ATOM 671 O O . GLY A 1 84 ? -4.148 1.201 16.379 1.00 82.12 84 GLY A O 1
ATOM 672 N N . CYS A 1 85 ? -6.324 1.470 15.846 1.00 81.50 85 CYS A N 1
ATOM 673 C CA . CYS A 1 85 ? -6.260 0.840 14.525 1.00 81.50 85 CYS A CA 1
ATOM 674 C C . CYS A 1 85 ? -5.363 1.631 13.578 1.00 81.50 85 CYS A C 1
ATOM 676 O O . CYS A 1 85 ? -4.387 1.091 13.060 1.00 81.50 85 CYS A O 1
ATOM 678 N N . ALA A 1 86 ? -5.669 2.922 13.415 1.00 85.31 86 ALA A N 1
ATOM 679 C CA . ALA A 1 86 ? -4.940 3.809 12.523 1.00 85.31 86 ALA A CA 1
ATOM 680 C C . ALA A 1 86 ? -3.446 3.856 12.875 1.00 85.31 86 ALA A C 1
ATOM 682 O O . ALA A 1 86 ? -2.617 3.552 12.022 1.00 85.31 86 ALA A O 1
ATOM 683 N N . ASN A 1 87 ? -3.114 4.101 14.149 1.00 85.19 87 ASN A N 1
ATOM 684 C CA . ASN A 1 87 ? -1.723 4.145 14.605 1.00 85.19 87 ASN A CA 1
ATOM 685 C C . ASN A 1 87 ? -0.976 2.834 14.342 1.00 85.19 87 ASN A C 1
ATOM 687 O O . ASN A 1 87 ? 0.195 2.866 13.972 1.00 85.19 87 ASN A O 1
ATOM 691 N N . CYS A 1 88 ? -1.621 1.681 14.548 1.00 82.81 88 CYS A N 1
ATOM 692 C CA . CYS A 1 88 ? -0.955 0.412 14.290 1.00 82.81 88 CYS A CA 1
ATOM 693 C C . CYS A 1 88 ? -0.646 0.227 12.804 1.00 82.81 88 CYS A C 1
ATOM 695 O O . CYS A 1 88 ? 0.468 -0.144 12.438 1.00 82.81 88 CYS A O 1
ATOM 697 N N . VAL A 1 89 ? -1.630 0.498 11.949 1.00 84.56 89 VAL A N 1
ATOM 698 C CA . VAL A 1 89 ? -1.495 0.311 10.504 1.00 84.56 89 VAL A CA 1
ATOM 699 C C . VAL A 1 89 ? -0.453 1.279 9.947 1.00 84.56 89 VAL A C 1
ATOM 701 O O . VAL A 1 89 ? 0.383 0.853 9.162 1.00 84.56 89 VAL A O 1
ATOM 704 N N . GLU A 1 90 ? -0.424 2.531 10.413 1.00 87.75 90 GLU A N 1
ATOM 705 C CA . GLU A 1 90 ? 0.621 3.506 10.068 1.00 87.75 90 GLU A CA 1
ATOM 706 C C . GLU A 1 90 ? 2.015 3.047 10.504 1.00 87.75 90 GLU A C 1
ATOM 708 O O . GLU A 1 90 ? 2.964 3.127 9.730 1.00 87.75 90 GLU A O 1
ATOM 713 N N . GLN A 1 91 ? 2.167 2.531 11.726 1.00 83.94 91 GLN A N 1
ATOM 714 C CA . GLN A 1 91 ? 3.462 2.023 12.184 1.00 83.94 91 GLN A CA 1
ATOM 715 C C . GLN A 1 91 ? 3.923 0.817 11.365 1.00 83.94 91 GLN A C 1
ATOM 717 O O . GLN A 1 91 ? 5.100 0.728 11.009 1.00 83.94 91 GLN A O 1
ATOM 722 N N . ALA A 1 92 ? 3.012 -0.101 11.044 1.00 82.56 92 ALA A N 1
ATOM 723 C CA . ALA A 1 92 ? 3.321 -1.282 10.253 1.00 82.56 92 ALA A CA 1
ATOM 724 C C . ALA A 1 92 ? 3.728 -0.912 8.816 1.00 82.56 92 ALA A C 1
ATOM 726 O O . ALA A 1 92 ? 4.763 -1.386 8.344 1.00 82.56 92 ALA A O 1
ATOM 727 N N . THR A 1 93 ? 2.989 -0.020 8.147 1.00 85.69 93 THR A N 1
ATOM 728 C CA . THR A 1 93 ? 3.334 0.436 6.791 1.00 85.69 93 THR A CA 1
ATOM 729 C C . THR A 1 93 ? 4.633 1.238 6.768 1.00 85.69 93 THR A C 1
ATOM 731 O O . THR A 1 93 ? 5.481 0.988 5.915 1.00 85.69 93 THR A O 1
ATOM 734 N N . MET A 1 94 ? 4.857 2.129 7.739 1.00 83.81 94 MET A N 1
ATOM 735 C CA . MET A 1 94 ? 6.125 2.857 7.878 1.00 83.81 94 MET A CA 1
ATOM 736 C C . MET A 1 94 ? 7.304 1.905 8.090 1.00 83.81 94 MET A C 1
ATOM 738 O O . MET A 1 94 ? 8.341 2.051 7.448 1.00 83.81 94 MET A O 1
ATOM 742 N N . THR A 1 95 ? 7.143 0.893 8.945 1.00 76.94 95 THR A N 1
ATOM 743 C CA . THR A 1 95 ? 8.184 -0.119 9.179 1.00 76.94 95 THR A CA 1
ATOM 744 C C . THR A 1 95 ? 8.481 -0.912 7.906 1.00 76.94 95 THR A C 1
ATOM 746 O O . THR A 1 95 ? 9.648 -1.150 7.598 1.00 76.94 95 THR A O 1
ATOM 749 N N . MET A 1 96 ? 7.451 -1.282 7.139 1.00 79.31 96 MET A N 1
ATOM 750 C CA . MET A 1 96 ? 7.611 -1.951 5.845 1.00 79.31 96 MET A CA 1
ATOM 751 C C . MET A 1 96 ? 8.358 -1.073 4.834 1.00 79.31 96 MET A C 1
ATOM 753 O O . MET A 1 96 ? 9.283 -1.560 4.192 1.00 79.31 96 MET A O 1
ATOM 757 N N . LEU A 1 97 ? 8.030 0.219 4.727 1.00 81.69 97 LEU A N 1
ATOM 758 C CA . LEU A 1 97 ? 8.756 1.151 3.856 1.00 81.69 97 LEU A CA 1
ATOM 759 C C . LEU A 1 97 ? 10.224 1.274 4.264 1.00 81.69 97 LEU A C 1
ATOM 761 O O . LEU A 1 97 ? 11.114 1.128 3.433 1.00 81.69 97 LEU A O 1
ATOM 765 N N . LEU A 1 98 ? 10.497 1.472 5.553 1.00 74.94 98 LEU A N 1
ATOM 766 C CA . LEU A 1 98 ? 11.865 1.584 6.062 1.00 74.94 98 LEU A CA 1
ATOM 767 C C . LEU A 1 98 ? 12.683 0.307 5.815 1.00 74.94 98 LEU A C 1
ATOM 769 O O . LEU A 1 98 ? 13.857 0.393 5.457 1.00 74.94 98 LEU A O 1
ATOM 773 N N . ALA A 1 99 ? 12.064 -0.871 5.940 1.00 70.44 99 ALA A N 1
ATOM 774 C CA . ALA A 1 99 ? 12.704 -2.148 5.626 1.00 70.44 99 ALA A CA 1
ATOM 775 C C . ALA A 1 99 ? 13.079 -2.282 4.137 1.00 70.44 99 ALA A C 1
ATOM 777 O O . ALA A 1 99 ? 14.064 -2.950 3.825 1.00 70.44 99 ALA A O 1
ATOM 778 N N . LEU A 1 100 ? 12.340 -1.630 3.233 1.00 68.81 100 LEU A N 1
ATOM 779 C CA . LEU A 1 100 ? 12.619 -1.616 1.793 1.00 68.81 100 LEU A CA 1
ATOM 780 C C . LEU A 1 100 ? 13.722 -0.615 1.403 1.00 68.81 100 LEU A C 1
ATOM 782 O O . LEU A 1 100 ? 14.429 -0.855 0.427 1.00 68.81 100 LEU A O 1
ATOM 786 N N . TYR A 1 101 ? 13.897 0.479 2.156 1.00 68.81 101 TYR A N 1
ATOM 787 C CA . TYR A 1 101 ? 14.841 1.557 1.812 1.00 68.81 101 TYR A CA 1
ATOM 788 C C . TYR A 1 101 ? 16.182 1.535 2.569 1.00 68.81 101 TYR A C 1
ATOM 790 O O . TYR A 1 101 ? 17.108 2.232 2.157 1.00 68.81 101 TYR A O 1
ATOM 798 N N . GLY A 1 102 ? 16.348 0.753 3.642 1.00 55.88 102 GLY A N 1
ATOM 799 C CA . GLY A 1 102 ? 17.642 0.686 4.331 1.00 55.88 102 GLY A CA 1
ATOM 800 C C . GLY A 1 102 ? 17.608 -0.006 5.691 1.00 55.88 102 GLY A C 1
ATOM 801 O O . GLY A 1 102 ? 17.126 0.530 6.686 1.00 55.88 102 GLY A O 1
ATOM 802 N N . MET A 1 103 ? 18.191 -1.200 5.748 1.00 66.81 103 MET A N 1
ATOM 803 C CA . MET A 1 103 ? 18.355 -2.016 6.950 1.00 66.81 103 MET A CA 1
ATOM 804 C C . MET A 1 103 ? 19.391 -1.389 7.909 1.00 66.81 103 MET A C 1
ATOM 806 O O . MET A 1 103 ? 20.582 -1.541 7.675 1.00 66.81 103 MET A O 1
ATOM 810 N N . LEU A 1 104 ? 18.966 -0.709 8.991 1.00 48.16 104 LEU A N 1
ATOM 811 C CA . LEU A 1 104 ? 19.820 -0.469 10.183 1.00 48.16 104 LEU A CA 1
ATOM 812 C C . LEU A 1 104 ? 19.075 -0.128 11.502 1.00 48.16 104 LEU A C 1
ATOM 814 O O . LEU A 1 104 ? 19.681 -0.191 12.566 1.00 48.16 104 LEU A O 1
ATOM 818 N N . ILE A 1 105 ? 17.773 0.198 11.489 1.00 50.59 105 ILE A N 1
ATOM 819 C CA . ILE A 1 105 ? 17.044 0.683 12.695 1.00 50.59 105 ILE A CA 1
ATOM 820 C C . ILE A 1 105 ? 16.319 -0.452 13.466 1.00 50.59 105 ILE A C 1
ATOM 822 O O . ILE A 1 105 ? 15.763 -0.257 14.543 1.00 50.59 105 ILE A O 1
ATOM 826 N N . ILE A 1 106 ? 16.349 -1.687 12.954 1.00 48.53 106 ILE A N 1
ATOM 827 C CA . ILE A 1 106 ? 15.499 -2.790 13.445 1.00 48.53 106 ILE A CA 1
ATOM 828 C C . ILE A 1 106 ? 15.913 -3.291 14.850 1.00 48.53 106 ILE A C 1
ATOM 830 O O . ILE A 1 106 ? 15.070 -3.783 15.597 1.00 48.53 106 ILE A O 1
ATOM 834 N N . LEU A 1 107 ? 17.171 -3.111 15.274 1.00 41.72 107 LEU A N 1
ATOM 835 C CA . LEU A 1 107 ? 17.633 -3.571 16.596 1.00 41.72 107 LEU A CA 1
ATOM 836 C C . LEU A 1 107 ? 17.173 -2.689 17.773 1.00 41.72 107 LEU A C 1
ATOM 838 O O . LEU A 1 107 ? 17.110 -3.189 18.893 1.00 41.72 107 LEU A O 1
ATOM 842 N N . SER A 1 108 ? 16.803 -1.421 17.557 1.00 40.56 108 SER A N 1
ATOM 843 C CA . SER A 1 108 ? 16.384 -0.516 18.645 1.00 40.56 108 SER A CA 1
ATOM 844 C C . SER A 1 108 ? 14.866 -0.432 18.855 1.00 40.56 108 SER A C 1
ATOM 846 O O . SER A 1 108 ? 14.432 0.041 19.903 1.00 40.56 108 SER A O 1
ATOM 848 N N . LEU A 1 109 ? 14.048 -0.928 17.915 1.00 43.03 109 LEU A N 1
ATOM 849 C CA . LEU A 1 109 ? 12.577 -0.855 17.990 1.00 43.03 109 LEU A CA 1
ATOM 850 C C . LEU A 1 109 ? 11.886 -2.176 18.363 1.00 43.03 109 LEU A C 1
ATOM 852 O O . LEU A 1 109 ? 10.689 -2.182 18.641 1.00 43.03 109 LEU A O 1
ATOM 856 N N . LEU A 1 110 ? 12.624 -3.286 18.471 1.00 43.81 110 LEU A N 1
ATOM 857 C CA . LEU A 1 110 ? 12.081 -4.586 18.899 1.00 43.81 110 LEU A CA 1
ATOM 858 C C . LEU A 1 110 ? 11.669 -4.651 20.386 1.00 43.81 110 LEU A C 1
ATOM 860 O O . LEU A 1 110 ? 11.303 -5.724 20.862 1.00 43.81 110 LEU A O 1
ATOM 864 N N . ASN A 1 111 ? 11.689 -3.524 21.110 1.00 39.22 111 ASN A N 1
ATOM 865 C CA . ASN A 1 111 ? 11.406 -3.466 22.545 1.00 39.22 111 ASN A CA 1
ATOM 866 C C . ASN A 1 111 ? 10.163 -2.645 22.932 1.00 39.22 111 ASN A C 1
ATOM 868 O O . ASN A 1 111 ? 10.056 -2.186 24.066 1.00 39.22 111 ASN A O 1
ATOM 872 N N . SER A 1 112 ? 9.198 -2.481 22.023 1.00 41.28 112 SER A N 1
ATOM 873 C CA . SER A 1 112 ? 7.852 -2.042 22.401 1.00 41.28 112 SER A CA 1
ATOM 874 C C . SER A 1 112 ? 6.848 -3.140 22.088 1.00 41.28 112 SER A C 1
ATOM 876 O O . SER A 1 112 ? 6.530 -3.438 20.939 1.00 41.28 112 SER A O 1
ATOM 878 N N . SER A 1 113 ? 6.395 -3.784 23.154 1.00 43.53 113 SER A N 1
ATOM 879 C CA . SER A 1 113 ? 5.296 -4.737 23.195 1.00 43.53 113 SER A CA 1
ATOM 880 C C . SER A 1 113 ? 4.017 -4.141 22.585 1.00 43.53 113 SER A C 1
ATOM 882 O O . SER A 1 113 ? 3.184 -3.578 23.292 1.00 43.53 113 SER A O 1
ATOM 884 N N . PHE A 1 114 ? 3.837 -4.261 21.269 1.00 45.59 114 PHE A N 1
ATOM 885 C CA . PHE A 1 114 ? 2.552 -4.023 20.615 1.00 45.59 114 PHE A CA 1
ATOM 886 C C . PHE A 1 114 ? 2.021 -5.367 20.122 1.00 45.59 114 PHE A C 1
ATOM 888 O O . PHE A 1 114 ? 2.416 -5.874 19.078 1.00 45.59 114 PHE A O 1
ATOM 895 N N . SER A 1 115 ? 1.224 -5.991 20.995 1.00 43.22 115 SER A N 1
ATOM 896 C CA . SER A 1 115 ? 0.392 -7.183 20.794 1.00 43.22 115 SER A CA 1
ATOM 897 C C . SER A 1 115 ? 0.436 -7.771 19.375 1.00 43.22 115 SER A C 1
ATOM 899 O O . SER A 1 115 ? -0.262 -7.321 18.465 1.00 43.22 115 SER A O 1
ATOM 901 N N . ARG A 1 116 ? 1.242 -8.824 19.205 1.00 46.78 116 ARG A N 1
ATOM 902 C CA . ARG A 1 116 ? 1.498 -9.533 17.936 1.00 46.78 116 ARG A CA 1
ATOM 903 C C . ARG A 1 116 ? 0.268 -10.254 17.339 1.00 46.78 116 ARG A C 1
ATOM 905 O O . ARG A 1 116 ? 0.433 -11.093 16.464 1.00 46.78 116 ARG A O 1
ATOM 912 N N . LEU A 1 117 ? -0.950 -9.956 17.800 1.00 45.97 117 LEU A N 1
ATOM 913 C CA . LEU A 1 117 ? -2.202 -10.622 17.408 1.00 45.97 117 LEU A CA 1
ATOM 914 C C . LEU A 1 117 ? -3.274 -9.680 16.814 1.00 45.97 117 LEU A C 1
ATOM 916 O O . LEU A 1 117 ? -4.357 -10.152 16.494 1.00 45.97 117 LEU A O 1
ATOM 920 N N . LEU A 1 118 ? -3.027 -8.367 16.679 1.00 54.66 118 LEU A N 1
ATOM 921 C CA . LEU A 1 118 ? -4.115 -7.379 16.493 1.00 54.66 118 LEU A CA 1
ATOM 922 C C . LEU A 1 118 ? -4.107 -6.566 15.194 1.00 54.66 118 LEU A C 1
ATOM 924 O O . LEU A 1 118 ? -5.030 -5.786 14.966 1.00 54.66 118 LEU A O 1
ATOM 928 N N . CYS A 1 119 ? -3.072 -6.699 14.372 1.00 61.03 119 CYS A N 1
ATOM 929 C CA . CYS A 1 119 ? -2.832 -5.800 13.252 1.00 61.03 119 CYS A CA 1
ATOM 930 C C . CYS A 1 119 ? -2.022 -6.546 12.200 1.00 61.03 119 CYS A C 1
ATOM 932 O O . CYS A 1 119 ? -0.820 -6.758 12.361 1.00 61.03 119 CYS A O 1
ATOM 934 N N . GLN A 1 120 ? -2.713 -7.032 11.174 1.00 62.88 120 GLN A N 1
ATOM 935 C CA . GLN A 1 120 ? -2.116 -7.852 10.128 1.00 62.88 120 GLN A CA 1
ATOM 936 C C . GLN A 1 120 ? -2.300 -7.142 8.789 1.00 62.88 120 GLN A C 1
ATOM 938 O O . GLN A 1 120 ? -3.427 -6.823 8.403 1.00 62.88 120 GLN A O 1
ATOM 943 N N . ILE A 1 121 ? -1.178 -6.871 8.118 1.00 59.84 121 ILE A N 1
ATOM 944 C CA . ILE A 1 121 ? -1.141 -6.380 6.742 1.00 59.84 121 ILE A CA 1
ATOM 945 C C . ILE A 1 121 ? -0.695 -7.549 5.864 1.00 59.84 121 ILE A C 1
ATOM 947 O O . ILE A 1 121 ? 0.357 -8.134 6.124 1.00 59.84 121 ILE A O 1
ATOM 951 N N . ILE A 1 122 ? -1.494 -7.899 4.856 1.00 66.88 122 ILE A N 1
ATOM 952 C CA . ILE A 1 122 ? -1.123 -8.874 3.821 1.00 66.88 122 ILE A CA 1
ATOM 953 C C . ILE A 1 122 ? -0.995 -8.109 2.499 1.00 66.88 122 ILE A C 1
ATOM 955 O O . ILE A 1 122 ? -1.900 -7.354 2.141 1.00 66.88 122 ILE A O 1
ATOM 959 N N . LEU A 1 123 ? 0.149 -8.268 1.834 1.00 61.91 123 LEU A N 1
ATOM 960 C CA . LEU A 1 123 ? 0.512 -7.667 0.546 1.00 61.91 123 LEU A CA 1
ATOM 961 C C . LEU A 1 123 ? 0.563 -8.748 -0.530 1.00 61.91 123 LEU A C 1
ATOM 963 O O . LEU A 1 123 ? 1.071 -9.845 -0.202 1.00 61.91 123 LEU A O 1
#

Radius of gyration: 24.56 Å; chains: 1; bounding box: 68×17×69 Å

Foldseek 3Di:
DDDDPVVVVVVVVVVVVVVVVVVVVVVCVVVVLVVLLVVQLVVCLVCVLVQCLVVQFWDWDWGDDDSSIDTKIKGFDPPDDSVVSSVVSNVVSVVVVCVVVDPDCVVPPPPDDDDPPGIDMDD

Organism: Brassica campestris (NCBI:txid3711)

Sequence (123 aa):
MRKFPNVILFSCLLLLLTFIDDRYQHLLIFYQPLVTYSENLNSLFSSLASKVTANDGFYNTSTGEGPNKVYGLALFGQGYKKQGCANCVEQATMTMLLALYGMLIILSLLNSSFSRLLCQIIL

Secondary structure (DSSP, 8-state):
----HHHHHHHHHHHHHHHHHHHHHHHHHHHHHHHHHHHHHHHHHHHHHHHHHHTTTEEEEEES-GGG-EEEEEEE-TTS-HHHHHHHHHHHHHHHHHHHH-SSSHHHHTTS---TTSEEEE-